Protein AF-A0A365H6R6-F1 (afdb_monomer_lite)

Organism: NCBI:txid2231787

Foldseek 3Di:
DVVLLVLLVVLLPDPADDQPDPSNDSVVSVVVLVVVLVPDDPVPNPVSCVVVVVSVVSLVVQWDAAPVDDPPDDRSVRTTGDD

Radius of gyration: 13.04 Å; chains: 1; bounding box: 31×25×35 Å

pLDDT: mean 84.55, std 9.28, range [53.31, 94.94]

Structure (mmCIF, N/CA/C/O backbone):
data_AF-A0A365H6R6-F1
#
_entry.id   AF-A0A365H6R6-F1
#
loop_
_atom_site.group_PDB
_atom_site.id
_atom_site.type_symbol
_atom_site.label_atom_id
_atom_site.label_alt_id
_atom_site.label_comp_id
_atom_site.label_asym_id
_atom_site.label_entity_id
_atom_site.label_seq_id
_atom_site.pdbx_PDB_ins_code
_atom_site.Cartn_x
_atom_site.Cartn_y
_atom_site.Cartn_z
_atom_site.occupancy
_atom_site.B_iso_or_equiv
_atom_site.auth_seq_id
_atom_site.auth_comp_id
_atom_site.auth_asym_id
_atom_site.auth_atom_id
_atom_site.pdbx_PDB_model_num
ATOM 1 N N . MET A 1 1 ? -2.644 12.146 3.976 1.00 73.62 1 MET A N 1
ATOM 2 C CA . MET A 1 1 ? -3.444 11.064 3.348 1.00 73.62 1 MET A CA 1
ATOM 3 C C . MET A 1 1 ? -3.726 11.314 1.868 1.00 73.62 1 MET A C 1
ATOM 5 O O . MET A 1 1 ? -3.309 10.494 1.064 1.00 73.62 1 MET A O 1
ATOM 9 N N . ALA A 1 2 ? -4.392 12.418 1.491 1.00 81.25 2 ALA A N 1
ATOM 10 C CA . ALA A 1 2 ? -4.778 12.686 0.094 1.00 81.25 2 ALA A CA 1
ATOM 11 C C . ALA A 1 2 ? -3.591 12.630 -0.886 1.00 81.25 2 ALA A C 1
ATOM 13 O O . ALA A 1 2 ? -3.645 11.912 -1.877 1.00 81.25 2 ALA A O 1
ATOM 14 N N . GLN A 1 3 ? -2.472 13.271 -0.536 1.00 83.88 3 GLN A N 1
ATOM 15 C CA . GLN A 1 3 ? -1.261 13.258 -1.358 1.00 83.88 3 GLN A CA 1
ATOM 16 C C . GLN A 1 3 ? -0.695 11.846 -1.584 1.00 83.88 3 GLN A C 1
ATOM 18 O O . GLN A 1 3 ? -0.349 11.507 -2.710 1.00 83.88 3 GLN A O 1
ATOM 23 N N . ALA A 1 4 ? -0.657 10.999 -0.549 1.00 82.69 4 ALA A N 1
ATOM 24 C CA . ALA A 1 4 ? -0.177 9.620 -0.667 1.00 82.69 4 ALA A CA 1
ATOM 25 C C . ALA A 1 4 ? -1.100 8.767 -1.556 1.00 82.69 4 ALA A C 1
ATOM 27 O O . ALA A 1 4 ? -0.627 8.026 -2.417 1.00 82.69 4 ALA A O 1
ATOM 28 N N . LEU A 1 5 ? -2.423 8.930 -1.419 1.00 84.69 5 LEU A N 1
ATOM 29 C CA . LEU A 1 5 ? -3.390 8.300 -2.322 1.00 84.69 5 LEU A CA 1
ATOM 30 C C . LEU A 1 5 ? -3.177 8.747 -3.772 1.00 84.69 5 LEU A C 1
ATOM 32 O O . LEU A 1 5 ? -3.207 7.914 -4.675 1.00 84.69 5 LEU A O 1
ATOM 36 N N . ASP A 1 6 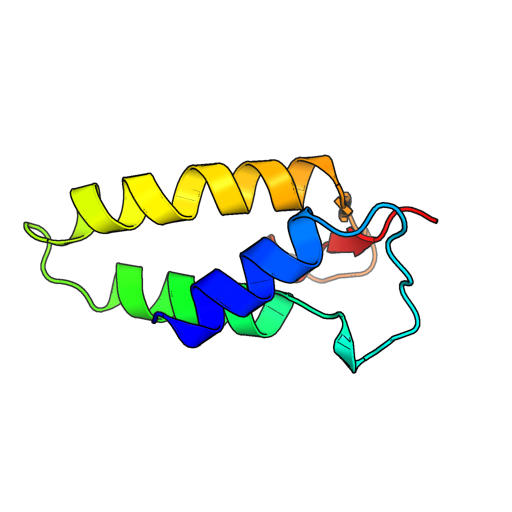? -2.955 10.038 -4.006 1.00 86.31 6 ASP A N 1
ATOM 37 C CA . ASP A 1 6 ? -2.772 10.574 -5.354 1.00 86.31 6 ASP A CA 1
ATOM 38 C C . ASP A 1 6 ? -1.458 10.132 -5.990 1.00 86.31 6 ASP A C 1
ATOM 40 O O . ASP A 1 6 ? -1.438 9.849 -7.189 1.00 86.31 6 ASP A O 1
ATOM 44 N N . THR A 1 7 ? -0.378 10.039 -5.214 1.00 85.19 7 THR A N 1
ATOM 45 C CA . THR A 1 7 ? 0.902 9.488 -5.677 1.00 85.19 7 THR A CA 1
ATOM 46 C C . THR A 1 7 ? 0.730 8.035 -6.110 1.00 85.19 7 THR A C 1
ATOM 48 O O . THR A 1 7 ? 1.057 7.694 -7.249 1.00 85.19 7 THR A O 1
ATOM 51 N N . LEU A 1 8 ? 0.126 7.195 -5.262 1.00 82.81 8 LEU A N 1
ATOM 52 C CA . LEU A 1 8 ? -0.097 5.786 -5.586 1.00 82.81 8 LEU A CA 1
ATOM 53 C C . LEU A 1 8 ? -1.040 5.622 -6.789 1.00 82.81 8 LEU A C 1
ATOM 55 O O . LEU A 1 8 ? -0.763 4.846 -7.700 1.00 82.81 8 LEU A O 1
ATOM 59 N N . LYS A 1 9 ? -2.128 6.397 -6.862 1.00 87.56 9 LYS A N 1
ATOM 60 C CA . LYS A 1 9 ? -3.040 6.385 -8.019 1.00 87.56 9 LYS A CA 1
ATOM 61 C C . LYS A 1 9 ? -2.343 6.812 -9.310 1.00 87.56 9 LYS A C 1
ATOM 63 O O . LYS A 1 9 ? -2.586 6.202 -10.349 1.00 87.56 9 LYS A O 1
ATOM 68 N N . ARG A 1 10 ? -1.496 7.846 -9.268 1.00 85.50 10 ARG A N 1
ATOM 69 C CA . ARG A 1 10 ? -0.723 8.304 -10.435 1.00 85.50 10 ARG A CA 1
ATOM 70 C C . ARG A 1 10 ? 0.234 7.227 -10.920 1.00 85.50 10 ARG A C 1
ATOM 72 O O . ARG A 1 10 ? 0.249 6.958 -12.117 1.00 85.50 10 ARG A O 1
ATOM 79 N N . PHE A 1 11 ? 0.953 6.574 -10.010 1.00 83.94 11 PHE A N 1
ATOM 80 C CA . PHE A 1 11 ? 1.785 5.419 -10.341 1.00 83.94 11 PHE A CA 1
ATOM 81 C C . PHE A 1 11 ? 0.971 4.327 -11.046 1.00 83.94 11 PHE A C 1
ATOM 83 O O . PHE A 1 11 ? 1.302 3.917 -12.155 1.00 83.94 11 PHE A O 1
ATOM 90 N N . LEU A 1 12 ? -0.163 3.932 -10.462 1.00 85.19 12 LEU A N 1
ATOM 91 C CA . LEU A 1 12 ? -1.004 2.860 -10.997 1.00 85.19 12 LEU A CA 1
ATOM 92 C C . LEU A 1 12 ? -1.627 3.172 -12.365 1.00 85.19 12 LEU A C 1
ATOM 94 O O . LEU A 1 12 ? -1.949 2.236 -13.093 1.00 85.19 12 LEU A O 1
ATOM 98 N N . ARG A 1 13 ? -1.789 4.449 -12.731 1.00 86.00 13 ARG A N 1
ATOM 99 C CA . ARG A 1 13 ? -2.300 4.871 -14.047 1.00 86.00 13 ARG A CA 1
ATOM 100 C C . ARG A 1 13 ? -1.243 4.891 -15.147 1.00 86.00 13 ARG A C 1
ATOM 102 O O . ARG A 1 13 ? -1.609 4.980 -16.315 1.00 86.00 13 ARG A O 1
ATOM 109 N N . ARG A 1 14 ? 0.048 4.855 -14.809 1.00 80.44 14 ARG A N 1
ATOM 110 C CA . ARG A 1 14 ? 1.105 4.929 -15.823 1.00 80.44 14 ARG A CA 1
ATOM 111 C C . ARG A 1 14 ? 1.142 3.650 -16.655 1.00 80.44 14 ARG A C 1
ATOM 113 O O . ARG A 1 14 ? 1.118 2.577 -16.055 1.00 80.44 14 ARG A O 1
ATOM 120 N N . PRO A 1 15 ? 1.232 3.737 -17.991 1.00 74.56 15 PRO A N 1
ATOM 121 C CA . PRO A 1 15 ? 1.287 2.551 -18.840 1.00 74.56 15 PRO A CA 1
ATOM 122 C C . PRO A 1 15 ? 2.602 1.787 -18.651 1.00 74.56 15 PRO A C 1
ATOM 124 O O . PRO A 1 15 ? 2.582 0.569 -18.535 1.00 74.56 15 PRO A O 1
ATOM 127 N N . ILE A 1 16 ? 3.718 2.508 -18.519 1.00 72.50 16 ILE A N 1
ATOM 128 C CA . ILE A 1 16 ? 5.061 1.947 -18.343 1.00 72.50 16 ILE A CA 1
ATOM 129 C C . ILE A 1 16 ? 5.555 2.303 -16.942 1.00 72.50 16 ILE A C 1
ATOM 131 O O . ILE A 1 16 ? 5.420 3.452 -16.503 1.00 72.50 16 ILE A O 1
ATOM 135 N N . LEU A 1 17 ? 6.094 1.311 -16.237 1.00 72.25 17 LEU A N 1
ATOM 136 C CA . LEU A 1 17 ? 6.801 1.525 -14.984 1.00 72.25 17 LEU A CA 1
ATOM 137 C C . LEU A 1 17 ? 8.281 1.662 -15.311 1.00 72.25 17 LEU A C 1
ATOM 139 O O . LEU A 1 17 ? 8.905 0.704 -15.738 1.00 72.25 17 LEU A O 1
ATOM 143 N N . ASP A 1 18 ? 8.828 2.860 -15.139 1.00 69.56 18 ASP A N 1
ATOM 144 C CA . ASP A 1 18 ? 10.268 3.062 -15.245 1.00 69.56 18 ASP A CA 1
ATOM 145 C C . ASP A 1 18 ? 10.900 2.805 -13.866 1.00 69.56 18 ASP A C 1
ATOM 147 O O . ASP A 1 18 ? 10.696 3.623 -12.957 1.00 69.56 18 ASP A O 1
ATOM 151 N N . PRO A 1 19 ? 11.639 1.694 -13.678 1.00 62.44 19 PRO A N 1
ATOM 152 C CA . PRO A 1 19 ? 12.305 1.394 -12.413 1.00 62.44 19 PRO A CA 1
ATOM 153 C C . PRO A 1 19 ? 13.391 2.417 -12.051 1.00 62.44 19 PRO A C 1
ATOM 155 O O . PRO A 1 19 ? 13.792 2.479 -10.891 1.00 62.44 19 PRO A O 1
ATOM 158 N N . MET A 1 20 ? 13.854 3.224 -13.011 1.00 64.56 20 MET A N 1
ATOM 159 C CA . MET A 1 20 ? 14.922 4.199 -12.826 1.00 64.56 20 MET A CA 1
ATOM 160 C C . MET A 1 20 ? 14.426 5.624 -12.570 1.00 64.56 20 MET A C 1
ATOM 162 O O . MET A 1 20 ? 15.271 6.465 -12.271 1.00 64.56 20 MET A O 1
ATOM 166 N N . CYS A 1 21 ? 13.115 5.932 -12.612 1.00 67.81 21 CYS A N 1
ATOM 167 C CA . CYS A 1 21 ? 12.656 7.257 -12.163 1.00 67.81 21 CYS A CA 1
ATOM 168 C C . CYS 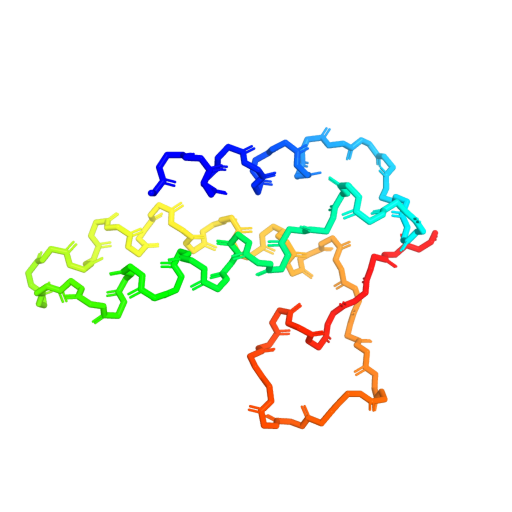A 1 21 ? 12.431 7.278 -10.645 1.00 67.81 21 CYS A C 1
ATOM 170 O O . CYS A 1 21 ? 11.422 6.743 -10.173 1.00 67.81 21 CYS A O 1
ATOM 172 N N . PRO A 1 22 ? 13.255 8.004 -9.866 1.00 57.16 22 PRO A N 1
ATOM 173 C CA . PRO A 1 22 ? 13.047 8.155 -8.422 1.00 57.16 22 PRO A CA 1
ATOM 174 C C . PRO A 1 22 ? 11.735 8.894 -8.122 1.00 57.16 22 PRO A C 1
ATOM 176 O O . PRO A 1 22 ? 11.087 8.671 -7.109 1.00 57.16 22 PRO A O 1
ATOM 179 N N . CYS A 1 23 ? 11.301 9.736 -9.065 1.00 64.25 23 CYS A N 1
ATOM 180 C CA . CYS A 1 23 ? 10.034 10.458 -9.049 1.00 64.25 23 CYS A CA 1
ATOM 181 C C . CYS A 1 23 ? 8.789 9.554 -9.103 1.00 64.25 23 CYS A C 1
ATOM 183 O O . CYS A 1 23 ? 7.665 10.013 -8.879 1.00 64.25 23 CYS A O 1
ATOM 185 N N . CYS A 1 24 ? 8.975 8.297 -9.511 1.00 68.00 24 CYS A N 1
ATOM 186 C CA . CYS A 1 24 ? 7.915 7.331 -9.748 1.00 68.00 24 CYS A CA 1
ATOM 187 C C . CYS A 1 24 ? 7.781 6.319 -8.616 1.00 68.00 24 CYS A C 1
ATOM 189 O O . CYS A 1 24 ? 6.875 5.502 -8.706 1.00 68.00 24 CYS A O 1
ATOM 191 N N . ASP A 1 25 ? 8.630 6.348 -7.590 1.00 76.12 25 ASP A N 1
ATOM 192 C CA . ASP A 1 25 ? 8.596 5.357 -6.520 1.00 76.12 25 ASP A CA 1
ATOM 193 C C . ASP A 1 25 ? 7.391 5.580 -5.581 1.00 76.12 25 ASP A C 1
ATOM 195 O O . ASP A 1 25 ? 7.342 6.582 -4.864 1.00 76.12 25 ASP A O 1
ATOM 199 N N . PRO A 1 26 ? 6.389 4.680 -5.554 1.00 84.19 26 PRO A N 1
ATOM 200 C CA . PRO A 1 26 ? 5.214 4.843 -4.709 1.00 84.19 26 PRO A CA 1
ATOM 201 C C . PRO A 1 26 ? 5.389 4.192 -3.324 1.00 84.19 26 PRO A C 1
ATOM 203 O O . PRO A 1 26 ? 4.427 4.172 -2.554 1.00 84.19 26 PRO A O 1
ATOM 206 N N . ARG A 1 27 ? 6.563 3.624 -2.998 1.00 87.38 27 ARG A N 1
ATOM 207 C CA . ARG A 1 27 ? 6.788 2.885 -1.741 1.00 87.38 27 ARG A CA 1
ATOM 208 C C . ARG A 1 27 ? 6.601 3.768 -0.509 1.00 87.38 27 ARG A C 1
ATOM 210 O O . ARG A 1 27 ? 5.876 3.377 0.401 1.00 87.38 27 ARG A O 1
ATOM 217 N N . GLU A 1 28 ? 7.112 4.997 -0.541 1.00 86.50 28 GLU A N 1
ATOM 218 C CA . GLU A 1 28 ? 6.888 5.985 0.525 1.00 86.50 28 GLU A CA 1
ATOM 219 C C . GLU A 1 28 ? 5.391 6.311 0.698 1.00 86.50 28 GLU A C 1
ATOM 221 O O . GLU A 1 28 ? 4.884 6.445 1.812 1.00 86.50 28 GLU A O 1
ATOM 226 N N . ALA A 1 29 ? 4.630 6.372 -0.401 1.00 88.06 29 ALA A N 1
ATOM 227 C CA . ALA A 1 29 ? 3.187 6.576 -0.322 1.00 88.06 29 ALA A CA 1
ATOM 228 C C . ALA A 1 29 ? 2.480 5.395 0.367 1.00 88.06 29 ALA A C 1
ATOM 230 O O . ALA A 1 29 ? 1.540 5.615 1.132 1.00 88.06 29 ALA A O 1
ATOM 231 N N . LEU A 1 30 ? 2.933 4.157 0.140 1.00 90.38 30 LEU A N 1
ATOM 232 C CA . LEU A 1 30 ? 2.420 2.974 0.837 1.00 90.38 30 LEU A CA 1
ATOM 233 C C . LEU A 1 30 ? 2.783 2.980 2.328 1.00 90.38 30 LEU A C 1
ATOM 235 O O . LEU A 1 30 ? 1.914 2.658 3.139 1.00 90.38 30 LEU A O 1
ATOM 239 N N . ASP A 1 31 ? 3.985 3.431 2.702 1.00 92.75 31 ASP A N 1
ATOM 240 C CA . ASP A 1 31 ? 4.365 3.614 4.112 1.00 92.75 31 ASP A CA 1
ATOM 241 C C . ASP A 1 31 ? 3.443 4.615 4.813 1.00 92.75 31 ASP A C 1
ATOM 243 O O . ASP A 1 31 ? 2.905 4.329 5.884 1.00 92.75 31 ASP A O 1
ATOM 247 N N . ILE A 1 32 ? 3.190 5.767 4.182 1.00 91.88 32 ILE A N 1
ATOM 248 C CA . ILE A 1 32 ? 2.292 6.794 4.724 1.00 91.88 32 ILE A CA 1
ATOM 249 C C . ILE A 1 32 ? 0.872 6.239 4.890 1.00 91.88 32 ILE A C 1
ATOM 251 O O . ILE A 1 32 ? 0.246 6.448 5.931 1.00 91.88 32 ILE A O 1
ATOM 255 N N . LEU A 1 33 ? 0.340 5.531 3.886 1.00 90.81 33 LEU A N 1
ATOM 256 C CA . LEU A 1 33 ? -1.008 4.957 3.959 1.00 90.81 33 LEU A CA 1
ATOM 257 C C . LEU A 1 33 ? -1.112 3.889 5.048 1.00 90.81 33 LEU A C 1
ATOM 259 O O . LEU A 1 33 ? -2.081 3.890 5.808 1.00 90.81 33 LEU A O 1
ATOM 263 N N . HIS A 1 34 ? -0.109 3.020 5.160 1.00 92.31 34 HIS A N 1
ATOM 264 C CA . HIS A 1 34 ? -0.059 2.011 6.208 1.00 92.31 34 HIS A CA 1
ATOM 265 C C . HIS A 1 34 ? 0.035 2.645 7.600 1.00 92.31 34 HIS A C 1
ATOM 267 O O . HIS A 1 34 ? -0.734 2.282 8.489 1.00 92.31 34 HIS A O 1
ATOM 273 N N . GLY A 1 35 ? 0.908 3.641 7.779 1.00 93.06 35 GLY A N 1
ATOM 274 C CA . GLY A 1 35 ? 1.043 4.380 9.033 1.00 93.06 35 GLY A CA 1
ATOM 275 C C . GLY A 1 35 ? -0.269 5.036 9.466 1.00 93.06 35 GLY A C 1
ATOM 276 O O . GLY A 1 35 ? -0.664 4.918 10.626 1.00 93.06 35 GLY A O 1
ATOM 277 N N . ILE A 1 36 ? -0.999 5.643 8.524 1.00 92.19 36 ILE A N 1
ATOM 278 C CA . ILE A 1 36 ? -2.325 6.219 8.786 1.00 92.19 36 ILE A CA 1
ATOM 279 C C . ILE A 1 36 ? -3.316 5.134 9.227 1.00 92.19 36 ILE A C 1
ATOM 281 O O . ILE A 1 36 ? -3.951 5.290 10.265 1.00 92.19 36 ILE A O 1
ATOM 285 N N . VAL A 1 37 ? -3.445 4.030 8.481 1.00 92.88 37 VAL A N 1
ATOM 286 C CA . VAL A 1 37 ? -4.374 2.929 8.815 1.00 92.88 37 VAL A CA 1
ATOM 287 C C . VAL A 1 37 ? -4.087 2.353 10.207 1.00 92.88 37 VAL A C 1
ATOM 289 O O . VAL A 1 37 ? -5.014 2.084 10.979 1.00 92.88 37 VAL A O 1
ATOM 292 N N . THR A 1 38 ? -2.809 2.198 10.549 1.00 93.00 38 THR A N 1
ATOM 293 C CA . THR A 1 38 ? -2.368 1.673 11.845 1.00 93.00 38 THR A CA 1
ATOM 294 C C . THR A 1 38 ? -2.670 2.644 12.988 1.00 93.00 38 THR A C 1
ATOM 296 O O . THR A 1 38 ? -3.135 2.207 14.042 1.00 93.00 38 THR A O 1
ATOM 299 N N . ALA A 1 39 ? -2.501 3.952 12.771 1.00 94.94 39 ALA A N 1
ATOM 300 C CA . ALA A 1 39 ? -2.774 4.988 13.768 1.00 94.94 39 ALA A CA 1
ATOM 301 C C . ALA A 1 39 ? -4.274 5.247 14.021 1.00 94.94 39 ALA A C 1
ATOM 303 O O . ALA A 1 39 ? -4.631 5.850 15.033 1.00 94.94 39 ALA A O 1
ATOM 304 N N . LEU A 1 40 ? -5.168 4.812 13.124 1.00 92.69 40 LEU A N 1
ATOM 305 C CA . LEU A 1 40 ? -6.605 5.033 13.286 1.00 92.69 40 LEU A CA 1
ATOM 306 C C . LEU A 1 40 ? -7.204 4.215 14.445 1.00 92.69 40 LEU A C 1
ATOM 308 O O . LEU A 1 40 ? -6.835 3.049 14.639 1.00 92.69 40 LEU A O 1
ATOM 312 N N . PRO A 1 41 ? -8.213 4.770 15.150 1.00 94.00 41 PRO A N 1
ATOM 313 C CA . PRO A 1 41 ? -9.021 4.010 16.094 1.00 94.00 41 PRO A CA 1
ATOM 314 C C . PRO A 1 41 ? -9.676 2.793 15.420 1.00 94.00 41 PRO A C 1
ATOM 316 O O . PRO A 1 41 ? -10.078 2.889 14.255 1.00 94.00 41 PRO A O 1
ATOM 319 N N . PRO A 1 42 ? -9.895 1.678 16.146 1.00 93.06 42 PRO A N 1
ATOM 320 C CA . PRO A 1 42 ? -10.451 0.450 15.573 1.00 93.06 42 PRO A CA 1
ATOM 321 C C . PRO A 1 42 ? -11.767 0.638 14.808 1.00 93.06 42 PRO A C 1
ATOM 323 O O . PRO A 1 42 ? -11.998 -0.046 13.820 1.00 93.06 42 PRO A O 1
ATOM 326 N N . ARG A 1 43 ? -12.614 1.592 15.221 1.00 91.56 43 ARG A N 1
ATOM 327 C CA . ARG A 1 43 ? -13.897 1.886 14.557 1.00 91.56 43 ARG A CA 1
ATOM 328 C C . ARG A 1 43 ? -13.744 2.595 13.208 1.00 91.56 43 ARG A C 1
ATOM 330 O O . ARG A 1 43 ? -14.577 2.407 12.332 1.00 91.56 43 ARG A O 1
ATOM 337 N N . SER A 1 44 ? -12.686 3.384 13.037 1.00 90.44 44 SER A N 1
ATOM 338 C CA . SER A 1 44 ? -12.434 4.167 11.818 1.00 90.44 44 SER A CA 1
ATOM 339 C C . SER A 1 44 ? -11.506 3.455 10.837 1.00 90.44 44 SER A C 1
ATOM 341 O O . SER A 1 44 ? -11.366 3.888 9.696 1.00 90.44 44 SER A O 1
ATOM 343 N N . ARG A 1 45 ? -10.862 2.365 11.269 1.00 93.19 45 ARG A N 1
ATOM 344 C CA . ARG A 1 45 ? -9.917 1.598 10.456 1.00 93.19 45 ARG A CA 1
ATOM 345 C C . ARG A 1 45 ? -10.574 0.896 9.256 1.00 93.19 45 ARG A C 1
ATOM 347 O O . ARG A 1 45 ? -10.064 1.098 8.158 1.00 93.19 45 ARG A O 1
ATOM 354 N N . PRO A 1 46 ? -11.696 0.151 9.386 1.00 94.62 46 PRO A N 1
ATOM 355 C CA . PRO A 1 46 ? -12.234 -0.640 8.276 1.00 94.62 46 PRO A CA 1
ATOM 356 C C . PRO A 1 46 ? -12.570 0.177 7.017 1.00 94.62 46 PRO A C 1
ATOM 358 O O . PRO A 1 46 ? -12.146 -0.230 5.936 1.00 94.62 46 PRO A O 1
ATOM 361 N N . PRO A 1 47 ? -13.233 1.351 7.110 1.00 93.12 47 PRO A N 1
ATOM 362 C CA . PRO A 1 47 ? -13.510 2.169 5.929 1.00 93.12 47 PRO A CA 1
ATOM 363 C C . PRO A 1 47 ? -12.244 2.638 5.206 1.00 93.12 47 PRO A C 1
ATOM 365 O O . PRO A 1 47 ? -12.205 2.667 3.980 1.00 93.12 47 PRO A O 1
ATOM 368 N N . VAL A 1 48 ? -11.194 2.994 5.951 1.00 90.56 48 VAL A N 1
ATOM 369 C CA . VAL A 1 48 ? -9.935 3.466 5.356 1.00 90.56 48 VAL A CA 1
ATOM 370 C C . VAL A 1 48 ? -9.138 2.299 4.778 1.00 90.56 48 VAL A C 1
ATOM 372 O O . VAL A 1 48 ? -8.604 2.420 3.677 1.00 90.56 48 VAL A O 1
ATOM 375 N N . THR A 1 49 ? -9.117 1.148 5.453 1.00 92.06 49 THR A N 1
ATOM 376 C CA . THR A 1 49 ? -8.526 -0.086 4.920 1.00 92.06 49 THR A CA 1
ATOM 377 C C . THR A 1 49 ? -9.168 -0.472 3.590 1.00 92.06 49 THR A C 1
ATOM 379 O O . THR A 1 49 ? -8.440 -0.693 2.627 1.00 92.06 49 THR A O 1
A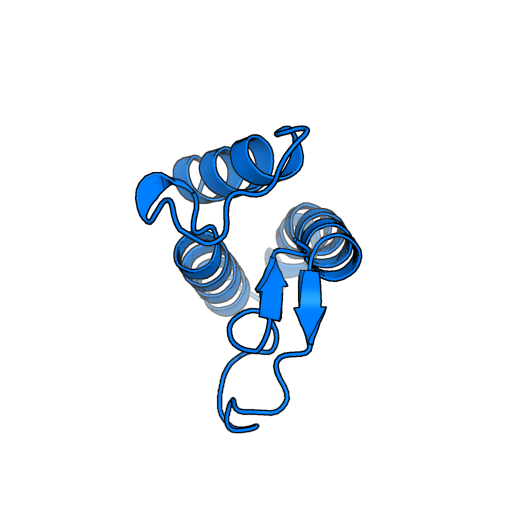TOM 382 N N . ALA A 1 50 ? -10.501 -0.433 3.490 1.00 92.56 50 ALA A N 1
ATOM 383 C CA . ALA A 1 50 ? -11.226 -0.757 2.260 1.00 92.56 50 ALA A CA 1
ATOM 384 C C . ALA A 1 50 ? -10.883 0.170 1.074 1.00 92.56 50 ALA A C 1
ATOM 386 O O . ALA A 1 50 ? -11.017 -0.224 -0.083 1.00 92.56 50 ALA A O 1
ATOM 387 N N . LEU A 1 51 ? -10.416 1.399 1.333 1.00 90.38 51 LEU A N 1
ATOM 388 C CA . LEU A 1 51 ? -9.943 2.314 0.288 1.00 90.38 51 LEU A CA 1
ATOM 389 C C . LEU A 1 51 ? -8.495 2.039 -0.141 1.00 90.38 51 LEU A C 1
ATOM 391 O O . LEU A 1 51 ? -8.140 2.287 -1.294 1.00 90.38 51 LEU A O 1
ATOM 395 N N . VAL A 1 52 ? -7.648 1.575 0.781 1.00 89.94 52 VAL A N 1
ATOM 396 C CA . VAL A 1 52 ? -6.206 1.378 0.554 1.00 89.94 52 VAL A CA 1
ATOM 397 C C . VAL A 1 52 ? -5.903 -0.010 -0.007 1.00 89.94 52 VAL A C 1
ATOM 399 O O . VAL A 1 52 ? -5.051 -0.137 -0.886 1.00 89.94 52 VAL A O 1
ATOM 402 N N . GLU A 1 53 ? -6.605 -1.041 0.456 1.00 92.06 53 GLU A N 1
ATOM 403 C CA . GLU A 1 53 ? -6.355 -2.441 0.098 1.00 92.06 53 GLU A CA 1
ATOM 404 C C . GLU A 1 53 ? -6.414 -2.702 -1.420 1.00 92.06 53 GLU A C 1
ATOM 406 O O . GLU A 1 53 ? -5.423 -3.214 -1.952 1.00 92.06 53 GLU A O 1
ATOM 411 N N . PRO A 1 54 ? -7.425 -2.223 -2.178 1.00 93.00 54 PRO A N 1
ATOM 412 C CA . PRO A 1 54 ? -7.456 -2.418 -3.630 1.00 93.00 54 PRO A CA 1
ATOM 413 C C . PRO A 1 54 ? -6.287 -1.738 -4.360 1.00 93.00 54 PRO A C 1
ATOM 415 O O . PRO A 1 54 ? -5.870 -2.167 -5.438 1.00 93.00 54 PRO A O 1
ATOM 418 N N . LEU A 1 55 ? -5.746 -0.648 -3.801 1.00 89.88 55 LEU A N 1
ATOM 419 C CA . LEU A 1 55 ? -4.572 0.022 -4.365 1.00 89.88 55 LEU A CA 1
ATOM 420 C C . LEU A 1 55 ? -3.298 -0.786 -4.095 1.00 89.88 55 LEU A C 1
ATOM 422 O O . LEU A 1 55 ? -2.454 -0.900 -4.983 1.00 89.88 55 LEU A O 1
ATOM 426 N N . GLY A 1 56 ? -3.185 -1.377 -2.902 1.00 91.56 56 GLY A N 1
ATOM 427 C CA . GLY A 1 56 ? -2.110 -2.303 -2.553 1.00 91.56 56 GLY A CA 1
ATOM 428 C C . GLY A 1 56 ? -2.110 -3.550 -3.439 1.00 91.56 56 GLY A C 1
ATOM 429 O O . GLY A 1 56 ? -1.064 -3.934 -3.958 1.00 91.56 56 GLY A O 1
ATOM 430 N N . GLU A 1 57 ? -3.275 -4.141 -3.700 1.00 92.25 57 GLU A N 1
ATOM 431 C CA . GLU A 1 57 ? -3.409 -5.290 -4.606 1.00 92.25 57 GLU A CA 1
ATOM 432 C C . GLU A 1 57 ? -2.986 -4.958 -6.036 1.00 92.25 57 GLU A C 1
ATOM 434 O O . GLU A 1 57 ? -2.218 -5.702 -6.646 1.00 92.25 57 GLU A O 1
ATOM 439 N N . ARG A 1 58 ? -3.416 -3.808 -6.567 1.00 90.75 58 ARG A N 1
ATOM 440 C CA . ARG A 1 58 ? -2.986 -3.356 -7.898 1.00 90.75 58 ARG A CA 1
ATOM 441 C C . ARG A 1 58 ? -1.486 -3.100 -7.958 1.00 90.75 58 ARG A C 1
ATOM 443 O O . ARG A 1 58 ? -0.855 -3.467 -8.942 1.00 90.75 58 ARG A O 1
ATOM 45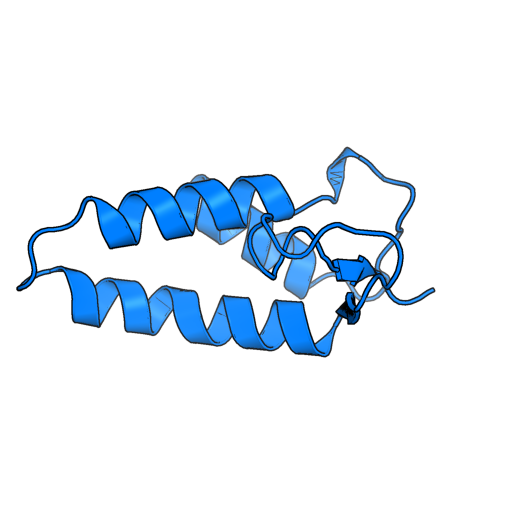0 N N . TYR A 1 59 ? -0.907 -2.501 -6.918 1.00 89.44 59 TYR A N 1
ATOM 451 C CA . TYR A 1 59 ? 0.544 -2.330 -6.837 1.00 89.44 59 TYR A CA 1
ATOM 452 C C . TYR A 1 59 ? 1.252 -3.688 -6.860 1.00 89.44 59 TYR A C 1
ATOM 454 O O . TYR A 1 59 ? 2.184 -3.887 -7.634 1.00 89.44 59 TYR A O 1
ATOM 462 N N . ARG A 1 60 ? 0.757 -4.655 -6.080 1.00 90.25 60 ARG A N 1
ATOM 463 C CA . ARG A 1 60 ? 1.277 -6.026 -6.043 1.00 90.25 60 ARG A CA 1
ATOM 464 C C . ARG A 1 60 ? 1.161 -6.744 -7.389 1.00 90.25 60 ARG A C 1
ATOM 466 O O . ARG A 1 60 ? 2.062 -7.501 -7.724 1.00 90.25 60 ARG A O 1
ATOM 473 N N . ALA A 1 61 ? 0.084 -6.524 -8.141 1.00 89.75 61 ALA A N 1
ATOM 474 C CA . ALA A 1 61 ? -0.117 -7.123 -9.461 1.00 89.75 61 ALA A CA 1
ATOM 475 C C . ALA A 1 61 ? 0.823 -6.545 -10.529 1.00 89.75 61 ALA A C 1
ATOM 477 O O . ALA A 1 61 ? 1.155 -7.233 -11.484 1.00 89.75 61 ALA A O 1
ATOM 478 N N . ARG A 1 62 ? 1.254 -5.290 -10.364 1.00 86.00 62 ARG A N 1
ATOM 479 C CA . ARG A 1 62 ? 2.141 -4.594 -11.307 1.00 86.00 62 ARG A CA 1
ATOM 480 C C . ARG A 1 62 ? 3.625 -4.666 -10.947 1.00 86.00 62 ARG A C 1
ATOM 482 O O . ARG A 1 62 ? 4.446 -4.073 -11.640 1.00 86.00 62 ARG A O 1
ATOM 489 N N . THR A 1 63 ? 3.968 -5.301 -9.831 1.00 87.06 63 THR A N 1
ATOM 490 C CA . THR A 1 63 ? 5.342 -5.346 -9.330 1.00 87.06 63 THR A CA 1
ATOM 491 C C . THR A 1 63 ? 5.763 -6.763 -8.978 1.00 87.06 63 THR A C 1
ATOM 493 O O . THR A 1 63 ? 5.021 -7.546 -8.374 1.00 87.06 63 THR A O 1
ATOM 496 N N . LEU A 1 64 ? 7.001 -7.096 -9.318 1.00 86.44 64 LEU A N 1
ATOM 497 C CA . LEU A 1 64 ? 7.570 -8.413 -9.082 1.00 86.44 64 LEU A CA 1
ATOM 498 C C . LEU A 1 64 ? 8.211 -8.482 -7.692 1.00 86.44 64 LEU A C 1
ATOM 500 O O . LEU A 1 64 ? 8.741 -7.476 -7.216 1.00 86.44 64 LEU A O 1
ATOM 504 N N . PRO A 1 65 ? 8.162 -9.639 -7.006 1.00 87.44 65 PRO A N 1
ATOM 505 C CA . PRO A 1 65 ? 8.934 -9.849 -5.786 1.00 87.44 65 PRO A CA 1
ATOM 506 C C . PRO A 1 65 ? 10.433 -9.657 -6.048 1.00 87.44 65 PRO A C 1
ATOM 508 O O . PRO A 1 65 ? 10.960 -10.221 -7.003 1.00 87.44 65 PRO A O 1
ATOM 511 N N . ASP A 1 66 ? 11.122 -8.921 -5.178 1.00 85.19 66 ASP A N 1
ATOM 512 C CA . ASP A 1 66 ? 12.585 -8.834 -5.204 1.00 85.19 66 ASP A CA 1
ATOM 513 C C . ASP A 1 66 ? 13.192 -9.852 -4.220 1.00 85.19 66 ASP A C 1
ATOM 515 O O . ASP A 1 66 ? 13.055 -9.677 -3.003 1.00 85.19 66 ASP A O 1
ATOM 519 N N . PRO A 1 67 ? 13.867 -10.915 -4.701 1.00 79.94 67 PRO A N 1
ATOM 520 C CA . PRO A 1 67 ? 14.447 -11.943 -3.839 1.00 79.94 67 PRO A CA 1
ATOM 521 C C . PRO A 1 67 ? 15.672 -11.462 -3.048 1.00 79.94 67 PRO A C 1
ATOM 523 O O . PRO A 1 67 ? 16.124 -12.165 -2.147 1.00 79.94 67 PRO A O 1
ATOM 526 N N . ARG A 1 68 ? 16.233 -10.288 -3.368 1.00 82.00 68 ARG A N 1
ATOM 527 C CA . ARG A 1 68 ? 17.422 -9.745 -2.689 1.00 82.00 68 ARG A CA 1
ATOM 528 C C . ARG A 1 68 ? 17.079 -9.017 -1.393 1.00 82.00 68 ARG A C 1
ATOM 530 O O . ARG A 1 68 ? 17.973 -8.728 -0.599 1.00 82.00 68 ARG A O 1
ATOM 537 N N . LEU A 1 69 ? 15.804 -8.690 -1.186 1.00 82.12 69 LEU A N 1
ATOM 538 C CA . LEU A 1 69 ? 15.368 -7.871 -0.066 1.00 82.12 69 LEU A CA 1
ATOM 539 C C . LEU A 1 69 ? 14.977 -8.719 1.144 1.00 82.12 69 LEU A C 1
ATOM 541 O O . LEU A 1 69 ? 14.316 -9.754 1.045 1.00 82.12 69 LEU A O 1
ATOM 545 N N . ARG A 1 70 ? 15.408 -8.248 2.316 1.00 79.19 70 ARG A N 1
ATOM 546 C CA . ARG A 1 70 ? 15.235 -8.936 3.595 1.00 79.19 70 ARG A CA 1
ATOM 547 C C . ARG A 1 70 ? 13.749 -9.017 3.990 1.00 79.19 70 ARG A C 1
ATOM 549 O O . ARG A 1 70 ? 12.997 -8.079 3.729 1.00 79.19 70 ARG A O 1
ATOM 556 N N . PRO A 1 71 ? 13.310 -10.112 4.642 1.00 79.12 71 PRO A N 1
ATOM 557 C CA . PRO A 1 71 ? 11.903 -10.341 4.985 1.00 79.12 71 PRO A CA 1
ATOM 558 C C . 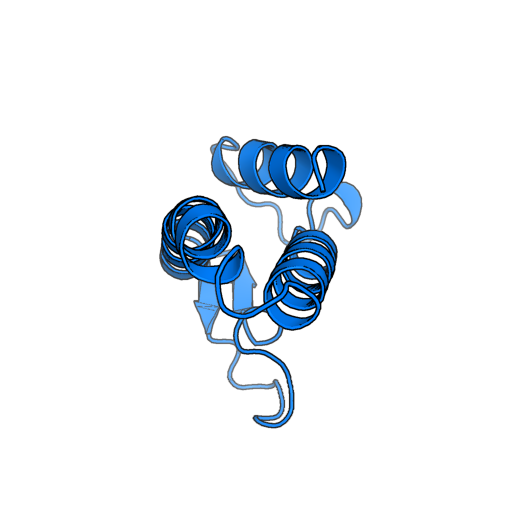PRO A 1 71 ? 11.368 -9.446 6.115 1.00 79.12 71 PRO A C 1
ATOM 560 O O . PRO A 1 71 ? 10.163 -9.446 6.349 1.00 79.12 71 PRO A O 1
ATOM 563 N N . ASP A 1 72 ? 12.238 -8.701 6.798 1.00 85.88 72 ASP A N 1
ATOM 564 C CA . ASP A 1 72 ? 11.901 -7.746 7.861 1.00 85.88 72 ASP A CA 1
ATOM 565 C C . ASP A 1 72 ? 11.281 -6.443 7.333 1.00 85.88 72 ASP A C 1
ATOM 567 O O . ASP A 1 72 ? 10.683 -5.692 8.101 1.00 85.88 72 ASP A O 1
ATOM 571 N N . GLN A 1 73 ? 11.368 -6.185 6.026 1.00 85.56 73 GLN A N 1
ATOM 572 C CA . GLN A 1 73 ? 10.746 -5.019 5.410 1.00 85.56 73 GLN A CA 1
ATOM 573 C C . GLN A 1 73 ? 9.274 -5.257 5.040 1.00 85.56 73 GLN A C 1
ATOM 575 O O . GLN A 1 73 ? 8.880 -6.382 4.683 1.00 85.56 73 GLN A O 1
ATOM 580 N N . PRO A 1 74 ? 8.450 -4.189 5.023 1.00 89.25 74 PRO A N 1
ATOM 581 C CA . PRO A 1 74 ? 7.096 -4.271 4.500 1.00 89.25 74 PRO A CA 1
ATOM 582 C C . PRO A 1 74 ? 7.069 -4.884 3.098 1.00 89.25 74 PRO A C 1
ATOM 584 O O . PRO A 1 74 ? 7.980 -4.701 2.288 1.00 89.25 74 PRO A O 1
ATOM 587 N N . TRP A 1 75 ? 6.020 -5.646 2.787 1.00 90.00 75 TRP A N 1
ATOM 588 C CA . TRP A 1 75 ? 5.983 -6.431 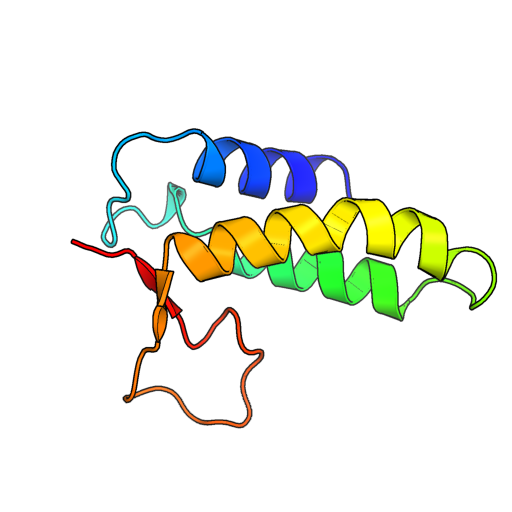1.550 1.00 90.00 75 TRP A CA 1
ATOM 589 C C . TRP A 1 75 ? 6.103 -5.578 0.278 1.00 90.00 75 TRP A C 1
ATOM 591 O O . TRP A 1 75 ? 6.591 -6.095 -0.722 1.00 90.00 75 TRP A O 1
ATOM 601 N N . TRP A 1 76 ? 5.687 -4.305 0.300 1.00 90.06 76 TRP A N 1
ATOM 602 C CA . TRP A 1 76 ? 5.776 -3.396 -0.849 1.00 90.06 76 TRP A CA 1
ATOM 603 C C . TRP A 1 76 ? 7.185 -2.863 -1.109 1.00 90.06 76 TRP A C 1
ATOM 605 O O . TRP A 1 76 ? 7.488 -2.515 -2.248 1.00 90.06 76 TRP A O 1
ATOM 615 N N . TRP A 1 77 ? 8.048 -2.833 -0.091 1.00 89.12 77 TRP A N 1
ATOM 616 C CA . TRP A 1 77 ? 9.469 -2.537 -0.266 1.00 89.12 77 TRP A CA 1
ATOM 617 C C . TRP A 1 77 ? 10.194 -3.680 -0.958 1.00 89.12 77 TRP A C 1
ATOM 619 O O . TRP A 1 77 ? 11.097 -3.439 -1.748 1.00 89.12 77 TRP A O 1
ATOM 629 N N . ARG A 1 78 ? 9.719 -4.912 -0.749 1.00 88.81 78 ARG A N 1
ATOM 630 C CA . ARG A 1 78 ? 10.225 -6.146 -1.366 1.00 88.81 78 ARG A CA 1
ATOM 631 C C . ARG A 1 78 ? 9.726 -6.354 -2.799 1.00 88.81 78 ARG A C 1
ATOM 633 O O . ARG A 1 78 ? 9.506 -7.490 -3.227 1.00 88.81 78 ARG A O 1
ATOM 640 N N . ARG A 1 79 ? 9.463 -5.263 -3.514 1.00 87.06 79 ARG A N 1
ATOM 641 C CA . ARG A 1 79 ? 8.877 -5.263 -4.853 1.00 87.06 79 ARG A CA 1
ATOM 642 C C . ARG A 1 79 ? 9.649 -4.331 -5.771 1.00 87.06 79 ARG A C 1
ATOM 644 O O . ARG A 1 79 ? 10.047 -3.245 -5.358 1.00 87.06 79 ARG A O 1
ATOM 651 N N . VAL A 1 80 ? 9.792 -4.752 -7.020 1.00 83.69 80 VAL A N 1
ATOM 652 C CA . VAL A 1 80 ? 10.390 -3.974 -8.109 1.00 83.69 80 VAL A CA 1
ATOM 653 C C . VAL A 1 80 ? 9.400 -3.858 -9.262 1.00 83.69 80 VAL A C 1
ATOM 655 O O . VAL A 1 80 ? 8.564 -4.742 -9.463 1.00 83.69 80 VAL A O 1
ATOM 658 N N . ALA A 1 81 ? 9.460 -2.750 -9.999 1.00 73.12 81 ALA A N 1
ATOM 659 C CA . ALA A 1 81 ? 8.697 -2.610 -11.233 1.00 73.12 81 ALA A CA 1
ATOM 660 C C . ALA A 1 81 ? 9.126 -3.687 -12.243 1.00 73.12 81 ALA A C 1
ATOM 662 O O . ALA A 1 81 ? 10.315 -3.979 -12.369 1.00 73.12 81 ALA A O 1
ATOM 663 N N . GLU A 1 82 ? 8.150 -4.290 -12.922 1.00 61.97 82 GLU A N 1
ATOM 664 C CA . GLU A 1 82 ? 8.398 -5.151 -14.080 1.00 61.97 82 GLU A CA 1
ATOM 665 C C . GLU A 1 82 ? 8.966 -4.296 -15.228 1.00 61.97 82 GLU A C 1
ATOM 667 O O . GLU A 1 82 ? 8.475 -3.185 -15.449 1.00 61.97 82 GLU A O 1
ATOM 672 N N . ILE A 1 83 ? 10.034 -4.783 -15.872 1.00 53.31 83 ILE A N 1
ATOM 673 C CA . ILE A 1 83 ? 10.740 -4.126 -16.989 1.00 53.31 83 ILE A CA 1
ATOM 674 C C . ILE A 1 83 ? 10.020 -4.436 -18.298 1.00 53.31 83 ILE A C 1
ATOM 676 O O . ILE A 1 83 ? 9.746 -5.636 -18.522 1.00 53.31 83 ILE A O 1
#

Secondary structure (DSSP, 8-state):
-HHHHHHHHHHHH-SS--TT-GGG--HHHHHHHHHHHHHS-TTTHHHHHHHHHHHHHHHHHTEEE-TTS-TTS-TTTTEEE--

Sequence (83 aa):
MAQALDTLKRFLRRPILDPMCPCCDPREALDILHGIVTALPPRSRPPVTALVEPLGERYRARTLPDPRLRPDQPWWWRRVAEI